Protein AF-U3TTL1-F1 (afdb_monomer)

Structure (mmCIF, N/CA/C/O backbone):
data_AF-U3TTL1-F1
#
_entry.id   AF-U3TTL1-F1
#
loop_
_atom_site.group_PDB
_atom_site.id
_atom_site.type_symbol
_atom_site.label_atom_id
_atom_site.label_alt_id
_atom_site.label_comp_id
_atom_site.label_asym_id
_atom_site.label_entity_id
_atom_site.label_seq_id
_atom_site.pdbx_PDB_ins_code
_atom_site.Cartn_x
_atom_site.Cartn_y
_atom_site.Cartn_z
_atom_site.occupancy
_atom_site.B_iso_or_equiv
_atom_site.auth_seq_id
_atom_site.auth_comp_id
_atom_site.auth_asym_id
_atom_site.auth_atom_id
_atom_site.pdbx_PDB_model_num
ATOM 1 N N . MET A 1 1 ? 48.596 -8.482 -60.084 1.00 52.41 1 MET A N 1
ATOM 2 C CA . MET A 1 1 ? 47.438 -7.554 -60.107 1.00 52.41 1 MET A CA 1
ATOM 3 C C . MET A 1 1 ? 46.326 -7.934 -59.113 1.00 52.41 1 MET A C 1
ATOM 5 O O . MET A 1 1 ? 45.804 -7.042 -58.460 1.00 52.41 1 MET A O 1
ATOM 9 N N . LEU A 1 2 ? 46.001 -9.224 -58.926 1.00 51.25 2 LEU A N 1
ATOM 10 C CA . LEU A 1 2 ? 44.907 -9.693 -58.046 1.00 51.25 2 LEU A CA 1
ATOM 11 C C . LEU A 1 2 ? 45.094 -9.377 -56.540 1.00 51.25 2 LEU A C 1
ATOM 13 O O . LEU A 1 2 ? 44.142 -9.014 -55.856 1.00 51.25 2 LEU A O 1
ATOM 17 N N . GLN A 1 3 ? 46.331 -9.441 -56.035 1.00 49.97 3 GLN A N 1
ATOM 18 C CA . GLN A 1 3 ? 46.664 -9.189 -54.620 1.00 49.97 3 GLN A CA 1
ATOM 19 C C . GLN A 1 3 ? 46.459 -7.725 -54.180 1.00 49.97 3 GLN A C 1
ATOM 21 O O . GLN A 1 3 ? 46.079 -7.465 -53.040 1.00 49.97 3 GLN A O 1
ATOM 26 N N . LEU A 1 4 ? 46.657 -6.756 -55.085 1.00 55.31 4 LEU A N 1
ATOM 27 C CA . LEU A 1 4 ? 46.426 -5.335 -54.786 1.00 55.31 4 LEU A CA 1
ATOM 28 C C . LEU A 1 4 ? 44.928 -5.035 -54.627 1.00 55.31 4 LEU A C 1
ATOM 30 O O . LEU A 1 4 ? 44.533 -4.293 -53.733 1.00 55.31 4 LEU A O 1
ATOM 34 N N . GLN A 1 5 ? 44.096 -5.658 -55.464 1.00 49.84 5 GLN A N 1
ATOM 35 C CA . GLN A 1 5 ? 42.644 -5.467 -55.459 1.00 49.84 5 GLN A CA 1
ATOM 36 C C . GLN A 1 5 ? 41.990 -6.026 -54.186 1.00 49.84 5 GLN A C 1
ATOM 38 O O . GLN A 1 5 ? 41.097 -5.396 -53.627 1.00 49.84 5 GLN A O 1
ATOM 43 N N . LEU A 1 6 ? 42.479 -7.160 -53.670 1.00 56.09 6 LEU A N 1
ATOM 44 C CA . LEU A 1 6 ? 42.046 -7.719 -52.380 1.00 56.09 6 LEU A CA 1
ATOM 45 C C . LEU A 1 6 ? 42.402 -6.801 -51.198 1.00 56.09 6 LEU A C 1
ATOM 47 O O . LEU A 1 6 ? 41.572 -6.586 -50.315 1.00 56.09 6 LEU A O 1
ATOM 51 N N . LYS A 1 7 ? 43.606 -6.212 -51.205 1.00 55.88 7 LYS A N 1
A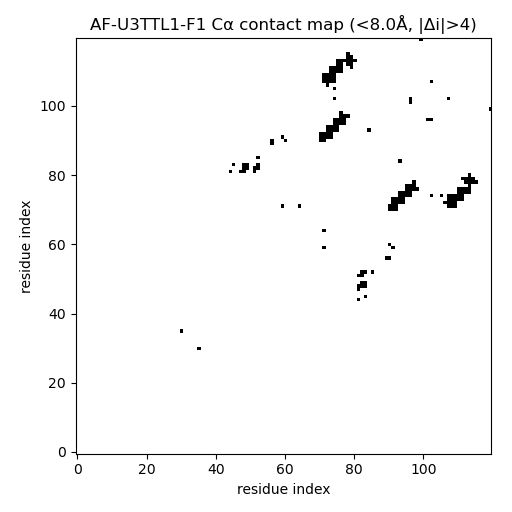TOM 52 C CA . LYS A 1 7 ? 44.083 -5.311 -50.142 1.00 55.88 7 LYS A CA 1
ATOM 53 C C . LYS A 1 7 ? 43.296 -3.995 -50.098 1.00 55.88 7 LYS A C 1
ATOM 55 O O . LYS A 1 7 ? 42.915 -3.550 -49.019 1.00 55.88 7 LYS A O 1
ATOM 60 N N . VAL A 1 8 ? 43.019 -3.403 -51.262 1.00 59.94 8 VAL A N 1
ATOM 61 C CA . VAL A 1 8 ? 42.233 -2.161 -51.388 1.00 59.94 8 VAL A CA 1
ATOM 62 C C . VAL A 1 8 ? 40.779 -2.393 -50.973 1.00 59.94 8 VAL A C 1
ATOM 64 O O . VAL A 1 8 ? 40.229 -1.614 -50.200 1.00 59.94 8 VAL A O 1
ATOM 67 N N . LYS A 1 9 ? 40.176 -3.509 -51.399 1.00 60.31 9 LYS A N 1
ATOM 68 C CA . LYS A 1 9 ? 38.791 -3.861 -51.054 1.00 60.31 9 LYS A CA 1
ATOM 69 C C . LYS A 1 9 ? 38.618 -4.133 -49.553 1.00 60.31 9 LYS A C 1
ATOM 71 O O . 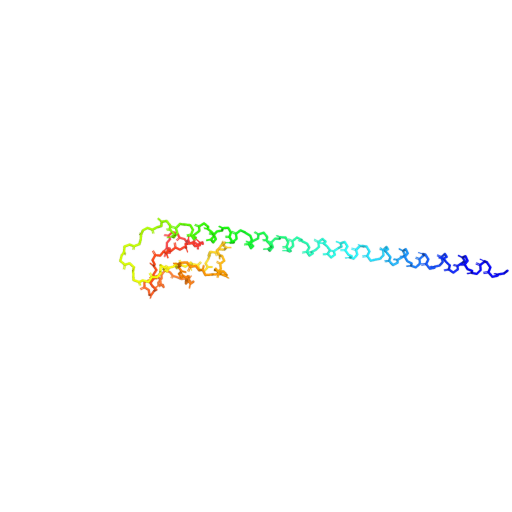LYS A 1 9 ? 37.651 -3.656 -48.963 1.00 60.31 9 LYS A O 1
ATOM 76 N N . GLY A 1 10 ? 39.592 -4.802 -48.927 1.00 67.44 10 GLY A N 1
ATOM 77 C CA . GLY A 1 10 ? 39.633 -5.010 -47.476 1.00 67.44 10 GLY A CA 1
ATOM 78 C C . GLY A 1 10 ? 39.815 -3.712 -46.680 1.00 67.44 10 GLY A C 1
ATOM 79 O O . GLY A 1 10 ? 39.146 -3.520 -45.668 1.00 67.44 10 GLY A O 1
ATOM 80 N N . ALA A 1 11 ? 40.651 -2.784 -47.159 1.00 69.00 11 ALA A N 1
ATOM 81 C CA . ALA A 1 11 ? 40.838 -1.477 -46.524 1.00 69.00 11 ALA A CA 1
ATOM 82 C C . ALA A 1 11 ? 39.571 -0.605 -46.600 1.00 69.00 11 ALA A C 1
ATOM 84 O O . ALA A 1 11 ? 39.187 0.012 -45.607 1.00 69.00 11 ALA A O 1
ATOM 85 N N . SER A 1 12 ? 38.877 -0.599 -47.742 1.00 70.00 12 SER A N 1
ATOM 86 C CA . SER A 1 12 ? 37.604 0.114 -47.894 1.00 70.00 12 SER A CA 1
ATOM 87 C C . SER A 1 12 ? 36.503 -0.481 -47.015 1.00 70.00 12 SER A C 1
ATOM 89 O O . SER A 1 12 ? 35.812 0.267 -46.331 1.00 70.00 12 SER A O 1
ATOM 91 N N . GLN A 1 13 ? 36.359 -1.811 -46.963 1.00 76.12 13 GLN A N 1
ATOM 92 C CA . GLN A 1 13 ? 35.389 -2.465 -46.073 1.00 76.12 13 GLN A CA 1
ATOM 93 C C . GLN A 1 13 ? 35.661 -2.168 -44.593 1.00 76.12 13 GLN A C 1
ATOM 95 O O . GLN A 1 13 ? 34.722 -1.894 -43.847 1.00 76.12 13 GLN A O 1
ATOM 100 N N . LEU A 1 14 ? 36.932 -2.157 -44.179 1.00 77.12 14 LEU A N 1
ATOM 101 C CA . LEU A 1 14 ? 37.330 -1.785 -42.821 1.00 77.12 14 LEU A CA 1
ATOM 102 C C . LEU A 1 14 ? 36.954 -0.329 -42.502 1.00 77.12 14 LEU A C 1
ATOM 104 O O . LEU A 1 14 ? 36.423 -0.052 -41.431 1.00 77.12 14 LEU A O 1
ATOM 108 N N . LEU A 1 15 ? 37.164 0.597 -43.441 1.00 79.06 15 LEU A N 1
ATOM 109 C CA . LEU A 1 15 ? 36.773 2.004 -43.299 1.00 79.06 15 LEU A CA 1
ATOM 110 C C . LEU A 1 15 ? 35.252 2.187 -43.195 1.00 79.06 15 LEU A C 1
ATOM 112 O O . LEU A 1 15 ? 34.797 2.984 -42.377 1.00 79.06 15 LEU A O 1
ATOM 116 N N . TYR A 1 16 ? 34.454 1.446 -43.971 1.00 80.12 16 TYR A N 1
ATOM 117 C CA . TYR A 1 16 ? 32.991 1.475 -43.849 1.00 80.12 16 TYR A CA 1
ATOM 118 C C . TYR A 1 16 ? 32.511 0.904 -42.510 1.00 80.12 16 TYR A C 1
ATOM 120 O O . TYR A 1 16 ? 31.620 1.481 -41.889 1.00 80.12 16 TYR A O 1
ATOM 128 N N . LEU A 1 17 ? 33.132 -0.176 -42.027 1.00 76.88 17 LEU A N 1
ATOM 129 C CA . LEU A 1 17 ? 32.837 -0.755 -40.714 1.00 76.88 17 LEU A CA 1
ATOM 130 C C . LEU A 1 17 ? 33.199 0.199 -39.571 1.00 76.88 17 LEU A C 1
ATOM 132 O O . LEU A 1 17 ? 32.403 0.373 -38.653 1.00 76.88 17 LEU A O 1
ATOM 136 N N . LEU A 1 18 ? 34.357 0.861 -39.639 1.00 79.31 18 LEU A N 1
ATOM 137 C CA . LEU A 1 18 ? 34.783 1.846 -38.642 1.00 79.31 18 LEU A CA 1
ATOM 138 C C . LEU A 1 18 ? 33.887 3.091 -38.641 1.00 79.31 18 LEU A C 1
ATOM 140 O O . LEU A 1 18 ? 33.557 3.594 -37.569 1.00 79.31 18 LEU A O 1
ATOM 144 N N . HIS A 1 19 ? 33.445 3.568 -39.810 1.00 76.94 19 HIS A N 1
ATOM 145 C CA . HIS A 1 19 ? 32.479 4.668 -39.898 1.00 76.94 19 HIS A CA 1
ATOM 146 C C . HIS A 1 19 ? 31.096 4.274 -39.381 1.00 76.94 19 HIS A C 1
ATOM 148 O O . HIS A 1 19 ? 30.495 5.048 -38.639 1.00 76.94 19 HIS A O 1
ATOM 154 N N . GLY A 1 20 ? 30.620 3.070 -39.710 1.00 76.44 20 GLY A N 1
ATOM 155 C CA . GLY A 1 20 ? 29.390 2.524 -39.146 1.00 76.44 20 GLY A CA 1
ATOM 156 C C . GLY A 1 20 ? 29.478 2.455 -37.623 1.00 76.44 20 GLY A C 1
ATOM 157 O O . GLY A 1 20 ? 28.672 3.069 -36.933 1.00 76.44 20 GLY A O 1
ATOM 158 N N . LEU A 1 21 ? 30.513 1.806 -37.086 1.00 79.19 21 LEU A N 1
ATOM 159 C CA . LEU A 1 21 ? 30.744 1.692 -35.644 1.00 79.19 21 LEU A CA 1
ATOM 160 C C . LEU A 1 21 ? 30.782 3.069 -34.959 1.00 79.19 21 LEU A C 1
ATOM 162 O O . LEU A 1 21 ? 30.141 3.266 -33.930 1.00 79.19 21 LEU A O 1
ATOM 166 N N . ARG A 1 22 ? 31.485 4.039 -35.555 1.00 81.56 22 ARG A N 1
ATOM 167 C CA . ARG A 1 22 ? 31.612 5.408 -35.036 1.00 81.56 22 ARG A CA 1
ATOM 168 C C . ARG A 1 22 ? 30.300 6.195 -35.081 1.00 81.56 22 ARG A C 1
ATOM 170 O O . ARG A 1 22 ? 30.110 7.065 -34.239 1.00 81.56 22 ARG A O 1
ATOM 177 N N . ALA A 1 23 ? 29.408 5.895 -36.023 1.00 80.12 23 ALA A N 1
ATOM 178 C CA . ALA A 1 23 ? 28.079 6.500 -36.108 1.00 80.12 23 ALA A CA 1
ATOM 179 C C . ALA A 1 23 ? 27.059 5.823 -35.173 1.00 80.12 23 ALA A C 1
ATOM 181 O O . ALA A 1 23 ? 26.232 6.506 -34.576 1.00 80.12 23 ALA A O 1
ATOM 182 N N . PHE A 1 24 ? 27.138 4.502 -34.989 1.00 81.00 24 PHE A N 1
ATOM 183 C CA . PHE A 1 24 ? 26.205 3.744 -34.145 1.00 81.00 24 PHE A CA 1
ATOM 184 C C . PHE A 1 24 ? 26.526 3.829 -32.645 1.00 81.00 24 PHE A C 1
ATOM 186 O O . PHE A 1 24 ? 25.603 3.877 -31.834 1.00 81.00 24 PHE A O 1
ATOM 193 N N . LEU A 1 25 ? 27.806 3.908 -32.261 1.00 84.62 25 LEU A N 1
ATOM 194 C CA . LEU A 1 25 ? 28.242 4.058 -30.864 1.00 84.62 25 LEU A CA 1
ATOM 195 C C . LEU A 1 25 ? 27.605 5.247 -30.114 1.00 84.62 25 LEU A C 1
ATOM 197 O O . LEU A 1 25 ? 27.089 5.025 -29.017 1.00 84.62 25 LEU A O 1
ATOM 201 N N . PRO A 1 26 ? 27.599 6.490 -30.641 1.00 87.38 26 PRO A N 1
ATOM 202 C CA . PRO A 1 26 ? 27.002 7.621 -29.933 1.00 87.38 26 PRO A CA 1
ATOM 203 C C . PRO A 1 26 ? 25.479 7.509 -29.849 1.00 87.38 26 PRO A C 1
ATOM 205 O O . PRO A 1 26 ? 24.908 7.900 -28.839 1.00 87.38 26 PRO A O 1
ATOM 208 N N . ILE A 1 27 ? 24.825 6.932 -30.864 1.00 85.88 27 ILE A N 1
ATOM 209 C CA . ILE A 1 27 ? 23.371 6.722 -30.873 1.00 85.88 27 ILE A CA 1
ATOM 210 C C . ILE A 1 27 ? 22.983 5.701 -29.801 1.00 85.88 27 ILE A C 1
ATOM 212 O O . ILE A 1 27 ? 22.098 5.964 -28.993 1.00 85.88 27 ILE A O 1
ATOM 216 N N . PHE A 1 28 ? 23.681 4.564 -29.741 1.00 86.12 28 PHE A N 1
ATOM 217 C CA . PHE A 1 28 ? 23.453 3.551 -28.712 1.00 86.12 28 PHE A CA 1
ATOM 218 C C . PHE A 1 28 ? 23.749 4.091 -27.305 1.00 86.12 28 PHE A C 1
ATOM 220 O O . PHE A 1 28 ? 22.965 3.868 -26.386 1.00 86.12 28 PHE A O 1
ATOM 227 N N . SER A 1 29 ? 24.833 4.859 -27.148 1.00 85.94 29 SER A N 1
ATOM 228 C CA . SER A 1 29 ? 25.178 5.527 -25.887 1.00 85.94 29 SER A CA 1
ATOM 229 C C . SER A 1 29 ? 24.097 6.519 -25.448 1.00 85.94 29 SER A C 1
ATOM 231 O O . SER A 1 29 ? 23.683 6.493 -24.293 1.00 85.94 29 SER A O 1
ATOM 233 N N . LEU A 1 30 ? 23.574 7.337 -26.368 1.00 86.75 30 LEU A N 1
ATOM 234 C CA . LEU A 1 30 ? 22.497 8.289 -26.088 1.00 86.75 30 LEU A CA 1
ATOM 235 C C . LEU A 1 30 ? 21.205 7.570 -25.674 1.00 86.75 30 LEU A C 1
ATOM 237 O O . LEU A 1 30 ? 20.582 7.954 -24.690 1.00 86.75 30 LEU A O 1
ATOM 241 N N . ILE A 1 31 ? 20.826 6.502 -26.383 1.00 86.94 31 ILE A N 1
ATOM 242 C CA . ILE A 1 31 ? 19.652 5.685 -26.040 1.00 86.94 31 ILE A CA 1
ATOM 243 C C . ILE A 1 31 ? 19.826 5.058 -24.655 1.00 86.94 31 ILE A C 1
ATOM 245 O O . ILE A 1 31 ? 18.902 5.098 -23.846 1.00 86.94 31 ILE A O 1
ATOM 249 N N . TYR A 1 32 ? 21.011 4.525 -24.351 1.00 87.31 32 TYR A N 1
ATOM 250 C CA . TYR A 1 32 ? 21.312 3.980 -23.031 1.00 87.31 32 TYR A CA 1
ATOM 251 C C . TYR A 1 32 ? 21.196 5.058 -21.944 1.00 87.31 32 TYR A C 1
ATOM 253 O O . TYR A 1 32 ? 20.515 4.852 -20.945 1.00 87.31 32 TYR A O 1
ATOM 261 N N . LEU A 1 33 ? 21.769 6.244 -22.161 1.00 85.69 33 LEU A N 1
ATOM 262 C CA . LEU A 1 33 ? 21.704 7.361 -21.213 1.00 85.69 33 LEU A CA 1
ATOM 263 C C . LEU A 1 33 ? 20.273 7.863 -20.971 1.00 85.69 33 LEU A C 1
ATOM 265 O O . LEU A 1 33 ? 19.953 8.260 -19.854 1.00 85.69 33 LEU A O 1
ATOM 269 N N . LEU A 1 34 ? 19.414 7.830 -21.994 1.00 83.44 34 LEU A N 1
ATOM 270 C CA . LEU A 1 34 ? 18.028 8.295 -21.906 1.00 83.44 34 LEU A CA 1
ATOM 271 C C . LEU A 1 34 ? 17.074 7.240 -21.321 1.00 83.44 34 LEU A C 1
ATOM 273 O O . LEU A 1 34 ? 16.226 7.575 -20.497 1.00 83.44 34 LEU A O 1
ATOM 277 N N . CYS A 1 35 ? 17.195 5.968 -21.714 1.00 79.94 35 CYS A N 1
ATOM 278 C CA . CYS A 1 35 ? 16.243 4.920 -21.323 1.00 79.94 35 CYS A CA 1
ATOM 279 C C . CYS A 1 35 ? 16.621 4.179 -20.035 1.00 79.94 35 CYS A C 1
ATOM 281 O O . CYS A 1 35 ? 15.735 3.752 -19.293 1.00 79.94 35 CYS A O 1
ATOM 283 N N . PHE A 1 36 ? 17.913 4.025 -19.742 1.00 80.06 36 PHE A N 1
ATOM 284 C CA . PHE A 1 36 ? 18.364 3.302 -18.556 1.00 80.06 36 PHE A CA 1
ATOM 285 C C . PHE A 1 36 ? 17.907 3.929 -17.222 1.00 80.06 36 PHE A C 1
ATOM 287 O O . PHE A 1 36 ? 17.430 3.177 -16.370 1.00 80.06 36 PHE A O 1
ATOM 294 N N . PRO A 1 37 ? 17.957 5.262 -17.000 1.00 77.38 37 PRO A N 1
ATOM 295 C CA . PRO A 1 37 ? 17.546 5.832 -15.715 1.00 77.38 37 PRO A CA 1
ATOM 296 C C . PRO A 1 37 ? 16.046 5.668 -15.446 1.00 77.38 37 PRO A C 1
ATOM 298 O O . PRO A 1 37 ? 15.663 5.366 -14.318 1.00 77.38 37 PRO A O 1
ATOM 301 N N . ALA A 1 38 ? 15.199 5.800 -16.473 1.00 72.75 38 ALA A N 1
ATOM 302 C CA . ALA A 1 38 ? 13.754 5.622 -16.334 1.00 72.75 38 ALA A CA 1
ATOM 303 C C . ALA A 1 38 ? 13.392 4.171 -15.975 1.00 72.75 38 ALA A C 1
ATOM 305 O O . ALA A 1 38 ? 12.587 3.939 -15.074 1.00 72.75 38 ALA A O 1
ATOM 306 N N . ALA A 1 39 ? 14.036 3.196 -16.624 1.00 72.56 39 ALA A N 1
ATOM 307 C CA . ALA A 1 39 ? 13.838 1.780 -16.321 1.00 72.56 39 ALA A CA 1
ATOM 308 C C . ALA A 1 39 ? 14.289 1.427 -14.892 1.00 72.56 39 ALA A C 1
ATOM 310 O O . ALA A 1 39 ? 13.595 0.712 -14.172 1.00 72.56 39 ALA A O 1
ATOM 311 N N . GLN A 1 40 ? 15.424 1.973 -14.448 1.00 75.56 40 GLN A N 1
ATOM 312 C CA . GLN A 1 40 ? 15.926 1.773 -13.086 1.00 75.56 40 GLN A CA 1
ATOM 313 C C . GLN A 1 40 ? 15.002 2.410 -12.033 1.00 75.56 40 GLN A C 1
ATOM 315 O O . GLN A 1 40 ? 14.732 1.800 -10.997 1.00 75.56 40 GLN A O 1
ATOM 320 N N . ALA A 1 41 ? 14.484 3.613 -12.297 1.00 73.25 41 ALA A N 1
ATOM 321 C CA . ALA A 1 41 ? 13.535 4.296 -11.416 1.00 73.25 41 ALA A CA 1
ATOM 322 C C . ALA A 1 41 ? 12.211 3.523 -11.283 1.00 73.25 41 ALA A C 1
ATOM 324 O O . ALA A 1 41 ? 11.716 3.339 -10.174 1.00 73.25 41 AL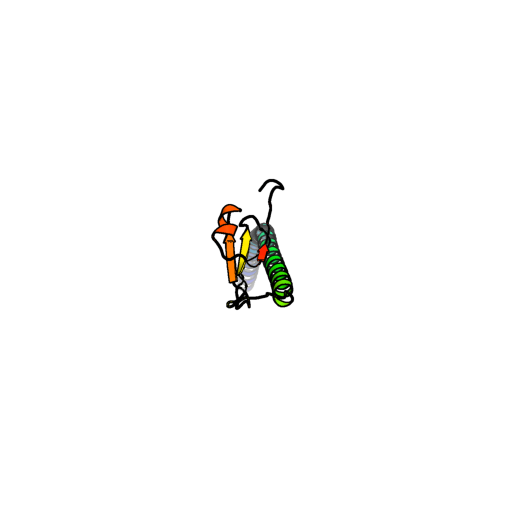A A O 1
ATOM 325 N N . ALA A 1 42 ? 11.673 3.008 -12.391 1.00 7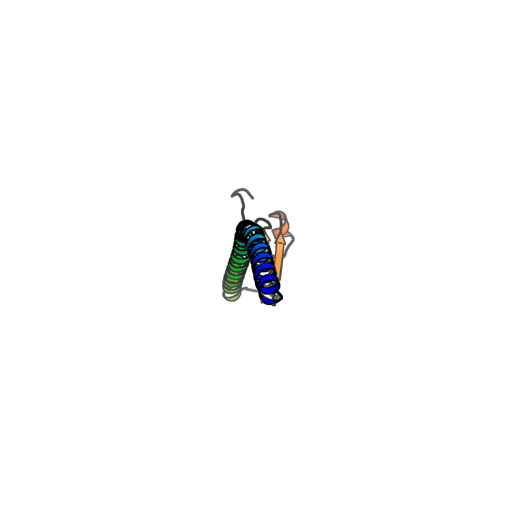1.62 42 ALA A N 1
ATOM 326 C CA . ALA A 1 42 ? 10.468 2.181 -12.374 1.00 71.62 42 ALA A CA 1
ATOM 327 C C . ALA A 1 42 ? 10.682 0.873 -11.593 1.00 71.62 42 ALA A C 1
ATOM 329 O O . ALA A 1 42 ? 9.892 0.544 -10.713 1.00 71.62 42 ALA A O 1
ATOM 330 N N . ASN A 1 43 ? 11.789 0.166 -11.843 1.00 72.88 43 ASN A N 1
ATOM 331 C CA . ASN A 1 43 ? 12.101 -1.075 -11.130 1.00 72.88 43 ASN A CA 1
ATOM 332 C C . ASN A 1 43 ? 12.287 -0.843 -9.626 1.00 72.88 43 ASN A C 1
ATOM 334 O O . ASN A 1 43 ? 11.797 -1.620 -8.813 1.00 72.88 43 ASN A O 1
ATOM 338 N N . SER A 1 44 ? 12.970 0.235 -9.238 1.00 69.69 44 SER A N 1
ATOM 339 C CA . SER A 1 44 ? 13.150 0.574 -7.822 1.00 69.69 44 SER A CA 1
ATOM 340 C C . SER A 1 44 ? 11.846 0.997 -7.141 1.00 69.69 44 SER A C 1
ATOM 342 O O . SER A 1 44 ? 11.662 0.672 -5.971 1.00 69.69 44 SER A O 1
ATOM 344 N N . ALA A 1 45 ? 10.921 1.655 -7.849 1.00 70.75 45 ALA A N 1
ATOM 345 C CA . ALA A 1 45 ? 9.575 1.921 -7.342 1.00 70.75 45 ALA A CA 1
ATOM 346 C C . ALA A 1 45 ? 8.804 0.616 -7.086 1.00 70.75 45 ALA A C 1
ATOM 348 O O . ALA A 1 45 ? 8.381 0.393 -5.958 1.00 70.75 45 ALA A O 1
ATOM 349 N N . VAL A 1 46 ? 8.756 -0.297 -8.065 1.00 75.31 46 VAL A N 1
ATOM 350 C CA . VAL A 1 46 ? 8.093 -1.608 -7.916 1.00 75.31 46 VAL A CA 1
ATOM 351 C C . VAL A 1 46 ? 8.663 -2.395 -6.733 1.00 75.31 46 VAL A C 1
ATOM 353 O O . VAL A 1 46 ? 7.916 -2.907 -5.906 1.00 75.31 46 VAL A O 1
ATOM 356 N N . GLN A 1 47 ? 9.991 -2.441 -6.591 1.00 71.56 47 GLN A N 1
ATOM 357 C CA . GLN A 1 47 ? 10.633 -3.128 -5.466 1.00 71.56 47 GLN A CA 1
ATOM 358 C C . GLN A 1 47 ? 10.290 -2.506 -4.105 1.00 71.56 47 GLN A C 1
ATOM 360 O O . GLN A 1 47 ? 10.157 -3.232 -3.116 1.00 71.56 47 GLN A O 1
ATOM 365 N N . ARG A 1 48 ? 10.146 -1.176 -4.034 1.00 75.56 48 ARG A N 1
ATOM 366 C CA . ARG A 1 48 ? 9.690 -0.504 -2.809 1.00 75.56 48 ARG A CA 1
ATOM 367 C C . ARG A 1 48 ? 8.232 -0.828 -2.514 1.00 75.56 48 ARG A C 1
ATOM 369 O O . ARG A 1 48 ? 7.931 -1.162 -1.373 1.00 75.56 48 ARG A O 1
ATOM 376 N N . ASP A 1 49 ? 7.367 -0.807 -3.517 1.00 80.19 49 ASP A N 1
ATOM 377 C CA . ASP A 1 49 ? 5.948 -1.106 -3.331 1.00 80.19 49 ASP A CA 1
ATOM 378 C C . ASP A 1 49 ? 5.735 -2.561 -2.870 1.00 80.19 49 ASP A C 1
ATOM 380 O O . ASP A 1 49 ? 4.963 -2.824 -1.946 1.00 80.19 49 ASP A O 1
ATOM 384 N N . ASP A 1 50 ? 6.503 -3.509 -3.419 1.00 81.62 50 ASP A N 1
ATOM 385 C CA . ASP A 1 50 ? 6.525 -4.909 -2.973 1.00 81.62 50 ASP A CA 1
ATOM 386 C C . ASP A 1 50 ? 7.001 -5.047 -1.518 1.00 81.62 50 ASP A C 1
ATOM 388 O O . ASP A 1 50 ? 6.489 -5.863 -0.741 1.00 81.62 50 ASP A O 1
ATOM 392 N N . GLN A 1 51 ? 7.989 -4.241 -1.119 1.00 85.38 51 GLN A N 1
ATOM 393 C CA . GLN A 1 51 ? 8.466 -4.208 0.259 1.00 85.38 51 GLN A CA 1
ATOM 394 C C . GLN A 1 51 ? 7.388 -3.686 1.213 1.00 85.38 51 GLN A C 1
ATOM 396 O O . GLN A 1 51 ? 7.192 -4.287 2.273 1.00 85.38 51 GLN A O 1
ATOM 401 N N . VAL A 1 52 ? 6.677 -2.616 0.848 1.00 88.44 52 VAL A N 1
ATOM 402 C CA . VAL A 1 52 ? 5.569 -2.078 1.652 1.00 88.44 52 VAL A CA 1
ATOM 403 C C . VAL A 1 52 ? 4.443 -3.106 1.754 1.00 88.44 52 VAL A C 1
ATOM 405 O O . VAL A 1 52 ? 3.983 -3.382 2.862 1.00 88.44 52 VAL A O 1
ATOM 408 N N . ASN A 1 53 ? 4.075 -3.766 0.653 1.00 88.88 53 ASN A N 1
ATOM 409 C CA . ASN A 1 53 ? 3.083 -4.845 0.652 1.00 88.88 53 ASN A CA 1
ATOM 410 C C . ASN A 1 53 ? 3.443 -5.968 1.632 1.00 88.88 53 ASN A C 1
ATOM 412 O O . ASN A 1 53 ? 2.587 -6.438 2.385 1.00 88.88 53 ASN A O 1
ATOM 416 N N . ARG A 1 54 ? 4.719 -6.370 1.686 1.00 88.62 54 ARG A N 1
ATOM 417 C CA . ARG A 1 54 ? 5.194 -7.376 2.647 1.00 88.62 54 ARG A CA 1
ATOM 418 C C . ARG A 1 54 ? 5.078 -6.898 4.097 1.00 88.62 54 ARG A C 1
ATOM 420 O O . ARG A 1 54 ? 4.699 -7.687 4.960 1.00 88.62 54 ARG A O 1
ATOM 427 N N . ILE A 1 55 ? 5.384 -5.630 4.370 1.00 91.69 55 ILE A N 1
ATOM 428 C CA . ILE A 1 55 ? 5.258 -5.040 5.713 1.00 91.69 55 ILE A CA 1
ATOM 429 C C . ILE A 1 55 ? 3.789 -5.000 6.139 1.00 91.69 55 ILE A C 1
ATOM 431 O O . ILE A 1 55 ? 3.456 -5.492 7.215 1.00 91.69 55 ILE A O 1
ATOM 435 N N . VAL A 1 56 ? 2.908 -4.480 5.281 1.00 92.44 56 VAL A N 1
ATOM 436 C CA . VAL A 1 56 ? 1.462 -4.408 5.534 1.00 92.44 56 VAL A CA 1
ATOM 437 C C . VAL A 1 56 ? 0.883 -5.805 5.745 1.00 92.44 56 VAL A C 1
ATOM 439 O O . VAL A 1 56 ? 0.159 -6.028 6.714 1.00 92.44 56 VAL A O 1
ATOM 442 N N . SER A 1 57 ? 1.271 -6.776 4.914 1.00 91.44 57 SER A N 1
ATOM 443 C CA . SER A 1 57 ? 0.874 -8.174 5.093 1.00 91.44 57 SER A CA 1
ATOM 444 C C . SER A 1 57 ? 1.338 -8.734 6.436 1.00 91.44 57 SER A C 1
ATOM 446 O O . SER A 1 57 ? 0.587 -9.469 7.076 1.00 91.44 57 SER A O 1
ATOM 448 N N . GLY A 1 58 ? 2.550 -8.392 6.878 1.00 92.44 58 GLY A N 1
ATOM 449 C CA . GLY A 1 58 ? 3.047 -8.755 8.201 1.00 92.44 58 GLY A CA 1
ATOM 450 C C . GLY A 1 58 ? 2.169 -8.171 9.308 1.00 92.44 58 GLY A C 1
ATOM 451 O O . GLY A 1 58 ? 1.640 -8.923 10.120 1.00 92.44 58 GLY A O 1
ATOM 452 N N . ILE A 1 59 ? 1.941 -6.854 9.299 1.00 94.75 59 ILE A N 1
ATOM 453 C CA . ILE A 1 59 ? 1.111 -6.159 10.299 1.00 94.75 59 ILE A CA 1
ATOM 454 C C . ILE A 1 59 ? -0.284 -6.789 10.392 1.00 94.75 59 ILE A C 1
ATOM 456 O O . ILE A 1 59 ? -0.729 -7.135 11.487 1.00 94.75 59 ILE A O 1
ATOM 460 N N . ILE A 1 60 ? -0.955 -6.996 9.255 1.00 93.88 60 ILE A N 1
ATOM 461 C CA . ILE A 1 60 ? -2.298 -7.593 9.212 1.00 93.88 60 ILE A CA 1
ATOM 462 C C . ILE A 1 60 ? -2.288 -9.027 9.758 1.00 93.88 60 ILE A C 1
ATOM 464 O O . ILE A 1 60 ? -3.208 -9.400 10.485 1.00 93.88 60 ILE A O 1
ATOM 468 N N . SER A 1 61 ? -1.247 -9.813 9.458 1.00 91.62 61 SER A N 1
ATOM 469 C CA . SER A 1 61 ? -1.131 -11.208 9.913 1.00 91.62 61 SER A CA 1
ATOM 470 C C . SER A 1 61 ? -0.890 -11.331 11.420 1.00 91.62 61 SER A C 1
ATOM 472 O O . SER A 1 61 ? -1.317 -12.308 12.026 1.00 91.62 61 SER A O 1
ATOM 474 N N . PHE A 1 62 ? -0.216 -10.352 12.030 1.00 93.88 62 PHE A N 1
ATOM 475 C CA . PHE A 1 62 ? 0.016 -10.303 13.480 1.00 93.88 62 PHE A CA 1
ATOM 476 C C . PHE A 1 62 ? -1.087 -9.564 14.252 1.00 93.88 62 PHE A C 1
ATOM 478 O O . PHE A 1 62 ? -1.058 -9.531 15.483 1.00 93.88 62 PHE A O 1
ATOM 485 N N . SER A 1 63 ? -2.062 -8.975 13.558 1.00 94.38 63 SER A N 1
ATOM 486 C CA . SER A 1 63 ? -3.189 -8.292 14.190 1.00 94.38 63 SER A CA 1
ATOM 487 C C . SER A 1 63 ? -4.244 -9.298 14.650 1.00 94.38 63 SER A C 1
ATOM 489 O O . SER A 1 63 ? -4.626 -10.207 13.914 1.00 94.38 63 SER A O 1
ATOM 491 N N . HIS A 1 64 ? -4.742 -9.127 15.874 1.00 94.12 64 HIS A N 1
ATOM 492 C CA . HIS A 1 64 ? -5.878 -9.894 16.373 1.00 94.12 64 HIS A CA 1
ATOM 493 C C . HIS A 1 64 ? -7.185 -9.205 15.971 1.00 94.12 64 HIS A C 1
ATOM 495 O O . HIS A 1 64 ? -7.433 -8.065 16.361 1.00 94.12 64 HIS A O 1
ATOM 501 N N . TRP A 1 65 ? -8.027 -9.918 15.226 1.00 93.31 65 TRP A N 1
ATOM 502 C CA . TRP A 1 65 ? -9.279 -9.405 14.679 1.00 93.31 65 TRP A CA 1
ATOM 503 C C . TRP A 1 65 ? -10.494 -10.034 15.375 1.00 93.31 65 TRP A C 1
ATOM 505 O O . TRP A 1 65 ? -10.968 -11.095 14.954 1.00 93.31 65 TRP A O 1
ATOM 515 N N . PRO A 1 66 ? -11.015 -9.429 16.455 1.00 91.38 66 PRO A N 1
ATOM 516 C CA . PRO A 1 66 ? -12.176 -9.977 17.137 1.00 91.38 66 PRO A CA 1
ATOM 517 C C . PRO A 1 66 ? -13.407 -9.911 16.225 1.00 91.38 66 PRO A C 1
ATOM 519 O O . PRO A 1 66 ? -13.684 -8.883 15.617 1.00 91.38 66 PRO A O 1
ATOM 522 N N . GLN A 1 67 ? -14.174 -11.003 16.178 1.00 88.62 67 GLN A N 1
ATOM 523 C CA . GLN A 1 67 ? -15.485 -11.072 15.512 1.00 88.62 67 GLN A CA 1
ATOM 524 C C . GLN A 1 67 ? -15.482 -10.931 13.978 1.00 88.62 67 GLN A C 1
ATOM 526 O O . GLN A 1 67 ? -16.532 -10.684 13.384 1.00 88.62 67 GLN A O 1
ATOM 531 N N . LEU A 1 68 ? -14.348 -11.164 13.312 1.00 90.44 68 LEU A N 1
ATOM 532 C CA . LEU A 1 68 ? -14.338 -11.320 11.858 1.00 90.44 68 LEU A CA 1
ATOM 533 C C . LEU A 1 68 ? -14.908 -12.679 11.434 1.00 90.44 68 LEU A C 1
ATOM 535 O O . LEU A 1 68 ? -14.441 -13.730 11.866 1.00 90.44 68 LEU A O 1
ATOM 539 N N . THR A 1 69 ? -15.889 -12.657 10.531 1.00 89.19 69 THR A N 1
ATOM 540 C CA . THR A 1 69 ? -16.421 -13.850 9.842 1.00 89.19 69 THR A CA 1
ATOM 541 C C . THR A 1 69 ? -15.832 -14.032 8.439 1.00 89.19 69 THR A C 1
ATOM 543 O O . THR A 1 69 ? -16.075 -15.044 7.784 1.00 89.19 69 THR A O 1
ATOM 546 N N . GLN A 1 70 ? -15.056 -13.053 7.972 1.00 91.06 70 GLN A N 1
ATOM 547 C CA . GLN A 1 70 ? -14.428 -12.986 6.653 1.00 91.06 70 GLN A CA 1
ATOM 548 C C . GLN A 1 70 ? -12.990 -12.462 6.791 1.00 91.06 70 GLN A C 1
ATOM 550 O O . GLN A 1 70 ? -12.686 -11.821 7.800 1.00 91.06 70 GLN A O 1
ATOM 555 N N . PRO A 1 71 ? -12.112 -12.669 5.789 1.00 92.06 71 PRO A N 1
ATOM 556 C CA . PRO A 1 71 ? -10.786 -12.056 5.778 1.00 92.06 71 PRO A CA 1
ATOM 557 C C . PRO A 1 71 ? -10.856 -10.540 6.027 1.00 92.06 71 PRO A C 1
ATOM 559 O O . PRO A 1 71 ? -11.797 -9.900 5.532 1.00 92.06 71 PRO A O 1
ATOM 562 N N . PRO A 1 72 ? -9.895 -9.951 6.763 1.00 95.38 72 PRO A N 1
ATOM 563 C CA . PRO A 1 72 ? -9.884 -8.517 7.011 1.00 95.38 72 PRO A CA 1
ATOM 564 C C . PRO A 1 72 ? -9.833 -7.742 5.693 1.00 95.38 72 PRO A C 1
ATOM 566 O O . PRO A 1 72 ? -9.219 -8.175 4.712 1.00 95.38 72 PRO A O 1
ATOM 569 N N . GLN A 1 73 ? -10.508 -6.604 5.652 1.00 94.81 73 GLN A N 1
ATOM 570 C CA . GLN A 1 73 ? -10.510 -5.696 4.517 1.00 94.81 73 GLN A CA 1
ATOM 571 C C . GLN A 1 73 ? -9.694 -4.444 4.841 1.00 94.81 73 GLN A C 1
ATOM 573 O O . GLN A 1 73 ? -9.990 -3.700 5.777 1.00 94.81 73 GLN A O 1
ATOM 578 N N . LEU A 1 74 ? -8.657 -4.227 4.034 1.00 95.25 74 LEU A N 1
ATOM 579 C CA . LEU A 1 74 ? -7.798 -3.056 4.058 1.00 95.25 74 LEU A CA 1
ATOM 580 C C . LEU A 1 74 ? -8.351 -1.997 3.102 1.00 95.25 74 LEU A C 1
ATOM 582 O O . LEU A 1 74 ? -8.386 -2.202 1.888 1.00 95.25 74 LEU A O 1
ATOM 586 N N . CYS A 1 75 ? -8.737 -0.850 3.646 1.00 95.56 75 CYS A N 1
ATOM 587 C CA . CYS A 1 75 ? -9.109 0.321 2.866 1.00 95.56 75 CYS A CA 1
ATOM 588 C C . CYS A 1 75 ? -7.892 1.226 2.677 1.00 95.56 75 CYS A C 1
ATOM 590 O O . CYS A 1 75 ? -7.278 1.660 3.649 1.00 95.56 75 CYS A O 1
ATOM 592 N N . VAL A 1 76 ? -7.534 1.505 1.429 1.00 94.81 76 VAL A N 1
ATOM 593 C CA . VAL A 1 76 ? -6.334 2.262 1.067 1.00 94.81 76 VAL A CA 1
ATOM 594 C C . VAL A 1 76 ? -6.755 3.564 0.414 1.00 94.81 76 VAL A C 1
ATOM 596 O O . VAL A 1 76 ? -7.487 3.557 -0.574 1.00 94.81 76 VAL A O 1
ATOM 599 N N . PHE A 1 77 ? -6.284 4.690 0.938 1.00 93.75 77 PHE A N 1
ATOM 600 C CA . PHE A 1 77 ? -6.498 5.964 0.266 1.00 93.75 77 PHE A CA 1
ATOM 601 C C . PHE A 1 77 ? -5.715 6.022 -1.048 1.00 93.75 77 PHE A C 1
ATOM 603 O O . PHE A 1 77 ? -4.524 5.724 -1.079 1.00 93.75 77 PHE A O 1
ATOM 610 N N . ALA A 1 78 ? -6.361 6.475 -2.122 1.00 90.62 78 ALA A N 1
ATOM 611 C CA . ALA A 1 78 ? -5.757 6.617 -3.448 1.00 90.62 78 ALA A CA 1
ATOM 612 C C . ALA A 1 78 ? -4.530 7.550 -3.470 1.00 90.62 78 ALA A C 1
ATOM 614 O O . ALA A 1 78 ? -3.724 7.480 -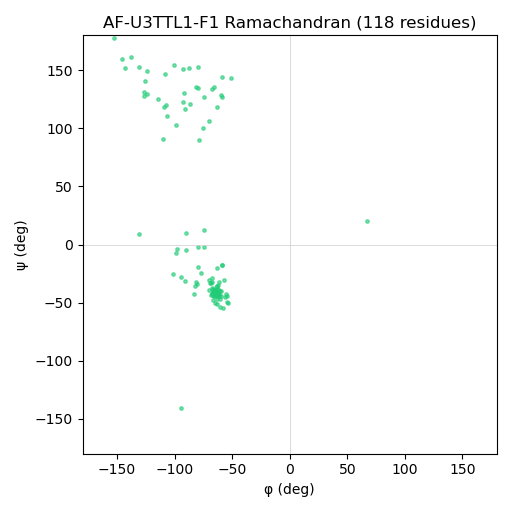4.392 1.00 90.62 78 ALA A O 1
ATOM 615 N N . SER A 1 79 ? -4.350 8.391 -2.445 1.00 90.81 79 SER A N 1
ATOM 616 C CA . SER A 1 79 ? -3.143 9.205 -2.269 1.00 90.81 79 SER A CA 1
ATOM 617 C C . SER A 1 79 ? -1.914 8.421 -1.783 1.00 90.81 79 SER A C 1
ATOM 619 O O . SER A 1 79 ? -0.844 9.003 -1.634 1.00 90.81 79 SER A O 1
ATOM 621 N N . ALA A 1 80 ? -2.017 7.115 -1.519 1.00 89.94 80 ALA A N 1
ATOM 622 C CA . ALA A 1 80 ? -0.889 6.282 -1.110 1.00 89.94 80 ALA A CA 1
ATOM 623 C C . ALA A 1 80 ? 0.035 5.956 -2.300 1.00 89.94 80 ALA A C 1
ATOM 625 O O . ALA A 1 80 ? -0.231 5.040 -3.071 1.00 89.94 80 ALA A O 1
ATOM 626 N N . GLN A 1 81 ? 1.159 6.669 -2.424 1.00 80.25 81 GLN A N 1
ATOM 627 C CA . GLN A 1 81 ? 2.080 6.544 -3.568 1.00 80.25 81 GLN A CA 1
ATOM 628 C C . GLN A 1 81 ? 3.046 5.341 -3.518 1.00 80.25 81 GLN A C 1
ATOM 630 O O . GLN A 1 81 ? 3.857 5.181 -4.428 1.00 80.25 81 GLN A O 1
ATOM 635 N N . HIS A 1 82 ? 3.014 4.531 -2.452 1.00 81.44 82 HIS A N 1
ATOM 636 C CA . HIS A 1 82 ? 4.005 3.467 -2.194 1.00 81.44 82 HIS A CA 1
ATOM 637 C C . HIS A 1 82 ? 3.394 2.104 -1.854 1.00 81.44 82 HIS A C 1
ATOM 639 O O . HIS A 1 82 ? 4.097 1.204 -1.400 1.00 81.44 82 HIS A O 1
ATOM 645 N N . LEU A 1 83 ? 2.076 1.955 -2.002 1.00 83.88 83 LEU A N 1
ATOM 646 C CA . LEU A 1 83 ? 1.407 0.670 -1.837 1.00 83.88 83 LEU A CA 1
ATOM 647 C C . LEU A 1 83 ? 0.959 0.197 -3.217 1.00 83.88 83 LEU A C 1
ATOM 649 O O . LEU A 1 83 ? 0.158 0.862 -3.866 1.00 83.88 83 LEU A O 1
ATOM 653 N N . ALA A 1 84 ? 1.463 -0.945 -3.676 1.00 82.06 84 ALA A N 1
ATOM 654 C CA . ALA A 1 84 ? 0.981 -1.542 -4.916 1.00 82.06 84 ALA A CA 1
ATOM 655 C C . ALA A 1 84 ? -0.220 -2.443 -4.638 1.00 82.06 84 ALA A C 1
ATOM 657 O O . ALA A 1 84 ? -0.329 -3.065 -3.581 1.00 82.06 84 ALA A O 1
ATOM 658 N N . GLN A 1 85 ? -1.096 -2.591 -5.627 1.00 83.31 85 GLN A N 1
ATOM 659 C CA . GLN A 1 85 ? -2.133 -3.610 -5.553 1.00 83.31 85 GLN A CA 1
ATOM 660 C C . GLN A 1 85 ? -1.482 -5.003 -5.428 1.00 83.31 85 GLN A C 1
ATOM 662 O O . GLN A 1 85 ? -0.600 -5.324 -6.230 1.00 83.31 85 GLN A O 1
ATOM 667 N N . PRO A 1 86 ? -1.880 -5.834 -4.445 1.00 80.62 86 PRO A N 1
ATOM 668 C CA . PRO A 1 86 ? -1.268 -7.144 -4.260 1.00 80.62 86 PRO A CA 1
ATOM 669 C C . PRO A 1 86 ? -1.412 -8.010 -5.517 1.00 80.62 86 PRO A C 1
ATOM 671 O O . PRO A 1 86 ? -2.518 -8.205 -6.016 1.00 80.62 86 PRO A O 1
ATOM 674 N N . GLN A 1 87 ? -0.298 -8.544 -6.025 1.00 75.44 87 GLN A N 1
ATOM 675 C CA . GLN A 1 87 ? -0.262 -9.356 -7.252 1.00 75.44 87 GLN A CA 1
ATOM 676 C C . GLN A 1 87 ? -0.455 -10.866 -7.003 1.00 75.44 87 GLN A C 1
ATOM 678 O O . GLN A 1 87 ? -0.259 -11.680 -7.902 1.00 75.44 87 GLN A O 1
ATOM 683 N N . GLY A 1 88 ? -0.829 -11.264 -5.785 1.00 76.19 88 GLY A N 1
ATOM 684 C CA . GLY A 1 88 ? -0.946 -12.664 -5.382 1.00 76.19 88 GLY A CA 1
ATOM 685 C C . GLY A 1 88 ? -1.972 -12.878 -4.271 1.00 76.19 88 GLY A C 1
ATOM 686 O O . GLY A 1 88 ? -2.579 -11.915 -3.799 1.00 76.19 88 GLY A O 1
ATOM 687 N N . PRO A 1 89 ? -2.187 -14.137 -3.851 1.00 79.12 89 PRO A N 1
ATOM 688 C CA . PRO A 1 89 ? -3.142 -14.453 -2.800 1.00 79.12 89 PRO A CA 1
ATOM 689 C C . PRO A 1 89 ? -2.711 -13.807 -1.479 1.00 79.12 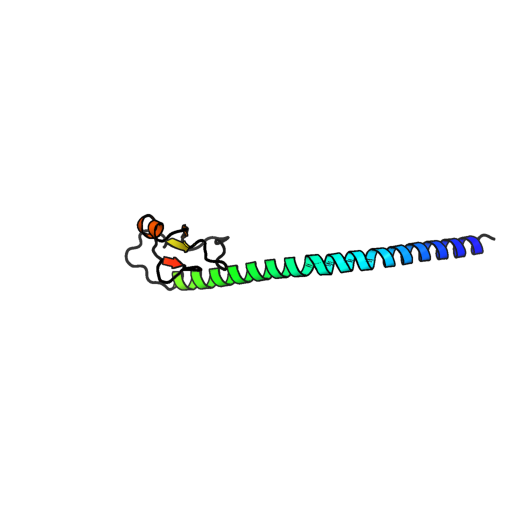89 PRO A C 1
ATOM 691 O O . PRO A 1 89 ? -1.653 -14.120 -0.934 1.00 79.12 89 PRO A O 1
ATOM 694 N N . THR A 1 90 ? -3.548 -12.915 -0.960 1.00 84.75 90 THR A N 1
ATOM 695 C CA . THR A 1 90 ? -3.372 -12.272 0.344 1.00 84.75 90 THR A CA 1
ATOM 696 C C . THR A 1 90 ? -4.398 -12.807 1.341 1.00 84.75 90 THR A C 1
ATOM 698 O O . THR A 1 90 ? -5.538 -13.079 0.962 1.00 84.75 90 THR A O 1
ATOM 701 N N . PRO A 1 91 ? -4.056 -12.917 2.639 1.00 88.12 91 PRO A N 1
ATOM 702 C CA . PRO A 1 91 ? -5.010 -13.309 3.681 1.00 88.12 91 PRO A CA 1
ATOM 703 C C . PRO A 1 91 ? -5.997 -12.181 4.044 1.00 88.12 91 PRO A C 1
ATOM 705 O O . PRO A 1 91 ? -6.686 -12.261 5.055 1.00 88.12 91 PRO A O 1
ATOM 708 N N . PHE A 1 92 ? -6.048 -11.118 3.241 1.00 92.75 92 PHE A N 1
ATOM 709 C CA . PHE A 1 92 ? -6.877 -9.930 3.401 1.00 92.75 92 PHE A CA 1
ATOM 710 C C . PHE A 1 92 ? -7.306 -9.413 2.026 1.00 92.75 92 PHE A C 1
ATOM 712 O O . PHE A 1 92 ? -6.673 -9.717 1.014 1.00 92.75 92 PHE A O 1
ATOM 719 N N . SER A 1 93 ? -8.373 -8.622 1.992 1.00 93.19 93 SER A N 1
ATOM 720 C CA . SER A 1 93 ? -8.842 -7.933 0.784 1.00 93.19 93 SER A CA 1
ATOM 721 C C . SER A 1 93 ? -8.400 -6.471 0.788 1.00 93.19 93 SER A C 1
ATOM 723 O O . SER A 1 93 ? -8.157 -5.906 1.852 1.00 93.19 93 SER A O 1
ATOM 725 N N . VAL A 1 94 ? -8.281 -5.859 -0.393 1.00 93.12 94 VAL A N 1
ATOM 726 C CA . VAL A 1 94 ? -7.873 -4.455 -0.548 1.00 93.12 94 VAL A CA 1
ATOM 727 C C . VAL A 1 94 ? -8.931 -3.696 -1.335 1.00 93.12 94 VAL A C 1
ATOM 729 O O . VAL A 1 94 ? -9.327 -4.134 -2.414 1.00 93.12 94 VAL A O 1
ATOM 732 N N . VAL A 1 95 ? -9.361 -2.551 -0.808 1.00 93.69 95 VAL A N 1
ATOM 733 C CA . VAL A 1 95 ? -10.279 -1.620 -1.474 1.00 93.69 95 VAL A CA 1
ATOM 734 C C . VAL A 1 95 ? -9.656 -0.232 -1.488 1.00 93.69 95 VAL A C 1
ATOM 736 O O . VAL A 1 95 ? -9.205 0.260 -0.458 1.00 93.69 95 VAL A O 1
ATOM 739 N N . TRP A 1 96 ? -9.649 0.407 -2.653 1.00 93.44 96 TRP A N 1
ATOM 740 C CA . TRP A 1 96 ? -9.135 1.762 -2.818 1.00 93.44 96 TRP A CA 1
ATOM 741 C C . TRP A 1 96 ? -10.259 2.783 -2.644 1.00 93.44 96 TRP A C 1
ATOM 743 O O . TRP A 1 96 ? -11.315 2.645 -3.259 1.00 93.44 96 TRP A O 1
ATOM 753 N N . ILE A 1 97 ? -10.026 3.797 -1.815 1.00 93.81 97 ILE A N 1
ATOM 754 C CA . ILE A 1 97 ? -10.975 4.874 -1.510 1.00 93.81 97 ILE A CA 1
ATOM 755 C C . ILE A 1 97 ? -10.354 6.236 -1.818 1.00 93.81 97 ILE A C 1
ATOM 757 O O . ILE A 1 97 ? -9.144 6.422 -1.703 1.00 93.81 97 ILE A O 1
ATOM 761 N N . ASN A 1 98 ? -11.174 7.209 -2.199 1.00 91.44 98 ASN A N 1
ATOM 762 C CA . ASN A 1 98 ? -10.727 8.572 -2.492 1.00 91.44 98 ASN A CA 1
ATOM 763 C C . ASN A 1 98 ? -11.021 9.541 -1.341 1.00 91.44 98 ASN A C 1
ATOM 765 O O . ASN A 1 98 ? -10.339 10.554 -1.209 1.00 91.44 98 ASN A O 1
ATOM 769 N N . GLN A 1 99 ? -12.029 9.248 -0.516 1.00 88.75 99 GLN A N 1
ATOM 770 C CA . GLN A 1 99 ? -12.517 10.159 0.522 1.00 88.75 99 GLN A CA 1
ATOM 771 C C . GLN A 1 99 ? -12.947 9.427 1.799 1.00 88.75 99 GLN A C 1
ATOM 773 O O . GLN A 1 99 ? -13.442 8.301 1.761 1.00 88.75 99 GLN A O 1
ATOM 778 N N . THR A 1 100 ? -12.841 10.116 2.937 1.00 88.62 100 THR A N 1
ATOM 779 C CA . THR A 1 100 ? -13.199 9.612 4.274 1.00 88.62 100 THR A CA 1
ATOM 780 C C . THR A 1 100 ? -14.657 9.140 4.353 1.00 88.62 100 THR A C 1
ATOM 782 O O . THR A 1 100 ? -14.962 8.183 5.058 1.00 88.62 100 THR A O 1
ATOM 785 N N . SER A 1 101 ?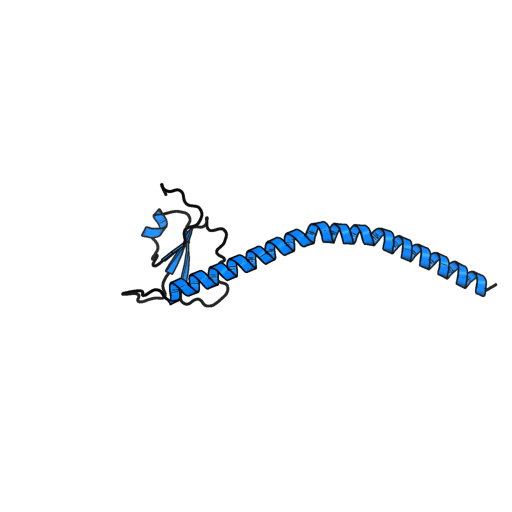 -15.567 9.741 3.577 1.00 89.44 101 SER A N 1
ATOM 786 C CA . SER A 1 101 ? -16.984 9.342 3.535 1.00 89.44 101 SER A CA 1
ATOM 787 C C . SER A 1 101 ? -17.212 7.912 3.016 1.00 89.44 101 SER A C 1
ATOM 789 O O . SER A 1 101 ? -18.254 7.314 3.293 1.00 89.44 101 SER A O 1
ATOM 791 N N . GLU A 1 102 ? -16.246 7.335 2.294 1.00 91.44 102 GLU A N 1
ATOM 792 C CA . GLU A 1 102 ? -16.293 5.942 1.843 1.00 91.44 102 GLU A CA 1
ATOM 793 C C . GLU A 1 102 ? -15.969 4.954 2.969 1.00 91.44 102 GLU A C 1
ATOM 795 O O . GLU A 1 102 ? -16.465 3.831 2.927 1.00 91.44 102 GLU A O 1
ATOM 800 N N . LEU A 1 103 ? -15.235 5.367 4.012 1.00 89.75 103 LEU A N 1
ATOM 801 C CA . LEU A 1 103 ? -14.906 4.508 5.158 1.00 89.75 103 LEU A CA 1
ATOM 802 C C . LEU A 1 103 ? -16.153 4.030 5.905 1.00 89.75 103 LEU A C 1
ATOM 804 O O . LEU A 1 103 ? -16.170 2.925 6.430 1.00 89.75 103 LEU A O 1
ATOM 808 N N . THR A 1 104 ? -17.208 4.845 5.943 1.00 86.00 104 THR A N 1
ATOM 809 C CA . THR A 1 104 ? -18.480 4.479 6.588 1.00 86.00 104 THR A CA 1
ATOM 810 C C . THR A 1 104 ? -19.345 3.577 5.705 1.00 86.00 104 THR A C 1
ATOM 812 O O . THR A 1 104 ? -20.264 2.927 6.195 1.00 86.00 104 THR A O 1
ATOM 815 N N . ARG A 1 105 ? -19.092 3.555 4.390 1.00 88.38 105 ARG A N 1
ATOM 816 C CA . ARG A 1 105 ? -19.849 2.746 3.418 1.00 88.38 105 ARG A CA 1
ATOM 817 C C . ARG A 1 105 ? -19.186 1.401 3.144 1.00 88.38 105 ARG A C 1
ATOM 819 O O . ARG A 1 105 ? -19.868 0.452 2.774 1.00 88.38 105 ARG A O 1
ATOM 826 N N . GLN A 1 106 ? -17.868 1.345 3.289 1.00 88.69 106 GLN A N 1
ATOM 827 C CA . GLN A 1 106 ? -17.057 0.151 3.119 1.00 88.69 106 GLN A CA 1
ATOM 828 C C . GLN A 1 106 ? -16.866 -0.554 4.464 1.00 88.69 106 GLN A C 1
ATOM 830 O O . GLN A 1 106 ? -16.815 0.076 5.517 1.00 88.69 106 GLN A O 1
ATOM 835 N N . ARG A 1 107 ? -16.699 -1.876 4.437 1.00 91.12 107 ARG A N 1
ATOM 836 C CA . ARG A 1 107 ? -16.235 -2.625 5.608 1.00 91.12 107 ARG A CA 1
ATOM 837 C C . ARG A 1 107 ? -14.722 -2.446 5.726 1.00 91.12 107 ARG A C 1
ATOM 839 O O . ARG A 1 107 ? -13.979 -3.201 5.120 1.00 91.12 107 ARG A O 1
ATOM 846 N N . CYS A 1 108 ? -14.261 -1.428 6.440 1.00 93.50 108 CYS A N 1
ATOM 847 C CA . CYS A 1 108 ? -12.830 -1.195 6.638 1.00 93.50 108 CYS A CA 1
ATOM 848 C C . CYS A 1 108 ? -12.393 -1.733 8.001 1.00 93.50 108 CYS A C 1
ATOM 850 O O . CYS A 1 108 ? -12.636 -1.096 9.022 1.00 93.50 108 CYS A O 1
ATOM 852 N N . ASP A 1 109 ? -11.740 -2.895 8.006 1.00 94.75 109 ASP A N 1
ATOM 853 C CA . ASP A 1 109 ? -11.158 -3.470 9.224 1.00 94.75 109 ASP A CA 1
ATOM 854 C C . ASP A 1 109 ? -9.792 -2.821 9.517 1.00 94.75 109 ASP A C 1
ATOM 856 O O . ASP A 1 109 ? -9.427 -2.594 10.667 1.00 94.75 109 ASP A O 1
ATOM 860 N N . ALA A 1 110 ? -9.063 -2.445 8.462 1.00 94.62 110 ALA A N 1
ATOM 861 C CA . ALA A 1 110 ? -7.826 -1.675 8.528 1.00 94.62 110 ALA A CA 1
ATOM 862 C C . ALA A 1 110 ? -7.863 -0.498 7.545 1.00 94.62 110 ALA A C 1
ATOM 864 O O . ALA A 1 110 ? -8.511 -0.571 6.498 1.00 94.62 110 ALA A O 1
ATOM 865 N N . ILE A 1 111 ? -7.121 0.569 7.851 1.00 94.62 111 ILE A N 1
ATOM 866 C CA . ILE A 1 111 ? -7.015 1.760 6.999 1.00 94.62 111 ILE A CA 1
ATOM 867 C C . ILE A 1 111 ? -5.539 2.058 6.733 1.00 94.62 111 ILE A C 1
ATOM 869 O O . ILE A 1 111 ? -4.745 2.164 7.667 1.00 94.62 111 ILE A O 1
ATOM 873 N N . TYR A 1 112 ? -5.183 2.213 5.458 1.00 94.06 112 TYR A N 1
ATOM 874 C CA . TYR 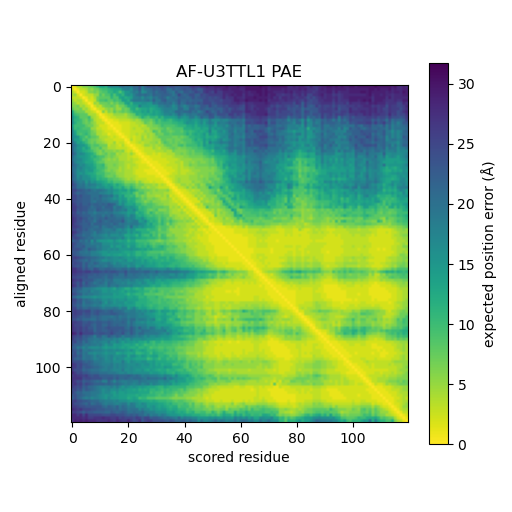A 1 112 ? -3.880 2.702 5.020 1.00 94.06 112 TYR A CA 1
ATOM 875 C C . TYR A 1 112 ? -4.024 4.133 4.502 1.00 94.06 112 TYR A C 1
ATOM 877 O O . TYR A 1 112 ? -4.627 4.378 3.452 1.00 94.06 112 TYR A O 1
ATOM 885 N N . PHE A 1 113 ? -3.465 5.080 5.249 1.00 92.25 113 PHE A N 1
ATOM 886 C CA . PHE A 1 113 ? -3.456 6.491 4.884 1.00 92.25 113 PHE A CA 1
ATOM 887 C C . PHE A 1 113 ? -2.325 6.782 3.888 1.00 92.25 113 PHE A C 1
ATOM 889 O O . PHE A 1 113 ? -1.202 6.308 4.055 1.00 92.25 113 PHE A O 1
ATOM 896 N N . GLY A 1 114 ? -2.636 7.552 2.845 1.00 88.88 114 GLY A N 1
ATOM 897 C CA . GLY A 1 114 ? -1.641 8.179 1.973 1.00 88.88 114 GLY A CA 1
ATOM 898 C C . GLY A 1 114 ? -1.334 9.600 2.439 1.00 88.88 114 GLY A C 1
ATOM 899 O O . GLY A 1 114 ? -1.335 9.878 3.637 1.00 88.88 114 GLY A O 1
ATOM 900 N N . ASP A 1 115 ? -1.171 10.521 1.494 1.00 86.69 115 ASP A N 1
ATOM 901 C CA . ASP A 1 115 ? -1.124 11.950 1.804 1.00 86.69 115 ASP A CA 1
ATOM 902 C C . ASP A 1 115 ? -2.518 12.426 2.233 1.00 86.69 115 ASP A C 1
ATOM 904 O O . ASP A 1 115 ? -3.434 12.508 1.410 1.00 86.69 115 ASP A O 1
ATOM 908 N N . GLN A 1 116 ? -2.691 12.677 3.531 1.00 81.25 116 GLN A N 1
ATOM 909 C CA . GLN A 1 116 ? -3.916 13.218 4.118 1.00 81.25 116 GLN A CA 1
ATOM 910 C C . GLN A 1 116 ? -3.590 14.469 4.930 1.00 81.25 116 GLN A C 1
ATOM 912 O O . GLN A 1 116 ? -2.574 14.534 5.625 1.00 81.25 116 GLN A O 1
ATOM 917 N N . THR A 1 117 ? -4.458 15.472 4.847 1.00 81.75 117 THR A N 1
ATOM 918 C CA . THR A 1 117 ? -4.389 16.644 5.724 1.00 81.75 117 THR A CA 1
ATOM 919 C C . THR A 1 117 ? -4.993 16.315 7.093 1.00 81.75 117 THR A C 1
ATOM 921 O O . THR A 1 117 ? -5.890 15.479 7.173 1.00 81.75 117 THR A O 1
ATOM 924 N N . PRO A 1 118 ? -4.569 16.984 8.180 1.00 76.19 118 PRO A N 1
ATOM 925 C CA . PRO A 1 118 ? -5.144 16.757 9.509 1.00 76.19 118 PRO A CA 1
ATOM 926 C C . PRO A 1 118 ? -6.659 17.005 9.611 1.00 76.19 118 PRO A C 1
ATOM 928 O O . PRO A 1 118 ? -7.268 16.608 10.599 1.00 76.19 118 PRO A O 1
ATOM 931 N N . GLN A 1 119 ? -7.246 17.724 8.648 1.00 73.56 119 GLN A N 1
ATOM 932 C CA . GLN A 1 119 ? -8.658 18.109 8.627 1.00 73.56 119 GLN A CA 1
ATOM 933 C C . GLN A 1 119 ? -9.550 17.191 7.768 1.00 73.56 119 GLN A C 1
ATOM 935 O O . GLN A 1 119 ? -10.759 17.423 7.728 1.00 73.56 119 GLN A O 1
ATOM 940 N N . GLN A 1 120 ? -8.979 16.206 7.063 1.00 59.53 120 GLN A N 1
ATOM 941 C CA . GLN A 1 120 ? -9.718 15.178 6.304 1.00 59.53 120 GLN A CA 1
ATOM 942 C C . GLN A 1 120 ? -10.181 14.017 7.188 1.00 59.53 120 GLN A C 1
ATOM 944 O O . GLN A 1 120 ? -11.172 13.358 6.783 1.00 59.53 120 GLN A O 1
#

Secondary structure (DSSP, 8-state):
-HHHHHHHHHHHHHHHHHHHHHHHHHHHHHHHHHHHHHHHHHHHHHHHHHHHHHHHHHHHHHS--TT-SS--EEEEETT-TT-PPP-S--SSEEEEESSGGGTTTS--SEEE--S--TT-

Solvent-accessible surface area (backbone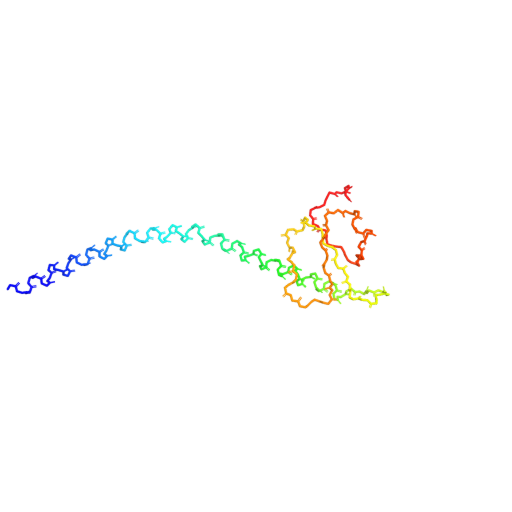 atoms only — not comparable to full-atom values): 7137 Å² total; per-residue (Å²): 117,72,70,61,54,55,54,52,52,51,51,52,53,51,51,53,50,53,50,48,51,64,59,47,50,59,54,54,50,50,51,47,68,64,50,48,60,57,54,52,52,52,52,52,48,53,55,47,14,53,50,42,44,54,51,53,52,47,55,60,72,73,52,84,71,85,89,63,90,62,66,51,25,36,32,31,35,71,56,35,90,53,62,54,81,80,94,62,96,58,87,47,46,82,46,80,37,88,51,66,77,47,56,81,76,45,80,55,75,40,77,45,82,34,78,73,62,99,88,104

Mean predicted aligned error: 11.04 Å

pLDDT: mean 82.68, std 11.14, range [49.84, 95.56]

Foldseek 3Di:
DVVVVVVVVVVVVVVVVVVVCVVVVVVVVVCCVPPVVVVVVVVVLVVQQVVVQVVVLVVLVPDDDPPDPAQAEEEEEPLASRHDDDPDDGSYHYDYDPDPVVPVVDRHPHYHDHDDDPVD

Sequence (120 aa):
MLQLQLKVKGASQLLYLLHGLRAFLPIFSLIYLLCFPAAQAANSAVQRDDQVNRIVSGIISFSHWPQLTQPPQLCVFASAQHLAQPQGPTPFSVVWINQTSELTRQRCDAIYFGDQTPQQ

Nearest PDB structures (foldseek):
  4fyp-assembly1_B  TM=6.376E-01  e=4.819E+00  Arabidopsis thaliana
  7a0s-assembly1_C  TM=3.717E-01  e=6.295E+00  Deinococcus radiodurans R1 = ATCC 13939 = DSM 20539

Radius of gyration: 28.81 Å; Cα contacts (8 Å, |Δi|>4): 92; chains: 1; bounding box: 67×33×77 Å